Protein AF-A0A2R4AIZ3-F1 (afdb_monomer_lite)

Organism: Escherichia coli (NCBI:txid562)

Foldseek 3Di:
DDLDPAFPPADQDADDPVSVVSVVVNCVVVQWDDFDADNRGTAWIWHDDPNDTHTRDHDDPPPPDD

Secondary structure (DSSP, 8-state):
-----STT-S-SSPPPHHHHHHHHHHHHHTT--EEEEETTEEEEEEEEETTEEEEEEE--GGG---

Radius of gyration: 12.15 Å; chains: 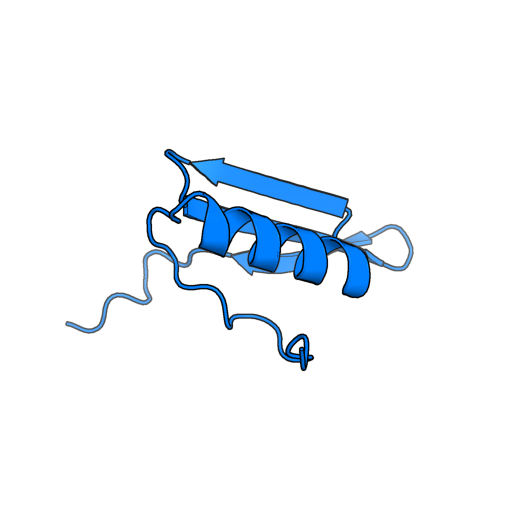1; bounding box: 27×27×37 Å

Structure (mmCIF, N/CA/C/O backbone):
data_AF-A0A2R4AIZ3-F1
#
_entry.id   AF-A0A2R4AIZ3-F1
#
loop_
_atom_site.group_PDB
_atom_site.id
_atom_site.type_symbol
_atom_site.label_atom_id
_atom_site.label_alt_id
_atom_site.label_comp_id
_atom_site.label_asym_id
_atom_site.label_entity_id
_atom_site.label_seq_id
_atom_site.pdbx_PDB_ins_code
_atom_site.Cartn_x
_atom_site.Cartn_y
_atom_site.Cartn_z
_atom_site.occupancy
_atom_site.B_iso_or_equiv
_atom_site.auth_seq_id
_atom_site.auth_comp_id
_atom_site.auth_asym_id
_atom_site.auth_atom_id
_atom_site.pdbx_PDB_model_num
ATOM 1 N N . MET A 1 1 ? -2.341 18.320 -4.546 1.00 47.00 1 MET A N 1
ATOM 2 C CA . MET A 1 1 ? -2.051 17.606 -3.284 1.00 47.00 1 MET A CA 1
ATOM 3 C C . MET A 1 1 ? -0.643 17.051 -3.410 1.00 47.00 1 MET A C 1
ATOM 5 O O . MET A 1 1 ? -0.399 16.352 -4.383 1.00 47.00 1 MET A O 1
ATOM 9 N N . ASN A 1 2 ? 0.288 17.441 -2.535 1.00 56.06 2 ASN A N 1
ATOM 10 C CA . ASN A 1 2 ? 1.651 16.898 -2.543 1.00 56.06 2 ASN A CA 1
ATOM 11 C C . ASN A 1 2 ? 1.589 15.468 -1.995 1.00 56.06 2 ASN A C 1
ATOM 13 O O . ASN A 1 2 ? 1.361 15.284 -0.803 1.00 56.06 2 ASN A O 1
ATOM 17 N N . ILE A 1 3 ? 1.704 14.474 -2.876 1.00 57.38 3 ILE A N 1
ATOM 18 C CA . ILE A 1 3 ? 1.848 13.072 -2.476 1.00 57.38 3 ILE A CA 1
ATOM 19 C C . ILE A 1 3 ? 3.255 12.948 -1.895 1.00 57.38 3 ILE A C 1
ATOM 21 O O . ILE A 1 3 ? 4.204 13.355 -2.567 1.00 57.38 3 ILE A O 1
ATOM 25 N N . PRO A 1 4 ? 3.414 12.462 -0.660 1.00 60.16 4 PRO A N 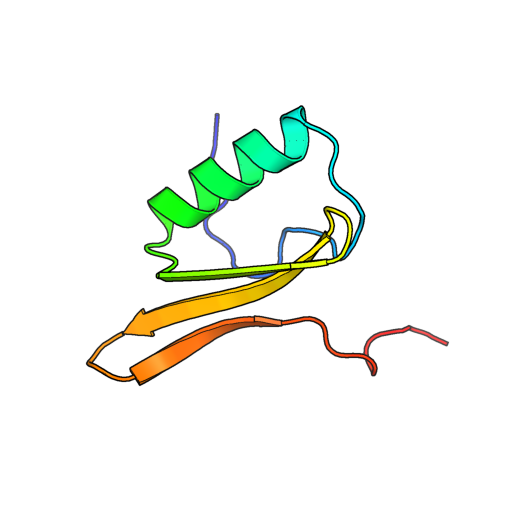1
ATOM 26 C CA . PRO A 1 4 ? 4.728 12.447 -0.058 1.00 60.16 4 PRO A CA 1
ATOM 27 C C . PRO A 1 4 ? 5.634 11.397 -0.721 1.00 60.16 4 PRO A C 1
ATOM 29 O O . PRO A 1 4 ? 5.194 10.298 -1.063 1.00 60.16 4 PRO A O 1
ATOM 32 N N . ASP A 1 5 ? 6.903 11.751 -0.908 1.00 57.56 5 ASP A N 1
ATOM 33 C CA . ASP A 1 5 ? 7.891 10.920 -1.612 1.00 57.56 5 ASP A CA 1
ATOM 34 C C . ASP A 1 5 ? 8.587 9.904 -0.684 1.00 57.56 5 ASP A C 1
ATOM 36 O O . ASP A 1 5 ? 9.207 8.952 -1.146 1.00 57.56 5 ASP A O 1
ATOM 40 N N . GLU A 1 6 ? 8.460 10.069 0.637 1.00 63.66 6 GLU A N 1
ATOM 41 C CA . GLU A 1 6 ? 9.170 9.244 1.619 1.00 63.66 6 GLU A CA 1
ATOM 42 C C . GLU A 1 6 ? 8.387 7.975 2.009 1.00 63.66 6 GLU A C 1
ATOM 44 O O . GLU A 1 6 ? 7.160 7.976 2.149 1.00 63.66 6 GLU A O 1
ATOM 49 N N . PHE A 1 7 ? 9.113 6.871 2.194 1.00 62.00 7 PHE A N 1
ATOM 50 C CA . PHE A 1 7 ? 8.577 5.594 2.668 1.00 62.00 7 PHE A CA 1
ATOM 51 C C . PHE A 1 7 ? 8.424 5.597 4.198 1.00 62.00 7 PHE A C 1
ATOM 53 O O . PHE A 1 7 ? 9.258 6.157 4.899 1.00 62.00 7 PHE A O 1
ATOM 60 N N . GLY A 1 8 ? 7.381 4.951 4.737 1.00 59.88 8 GLY A N 1
ATOM 61 C CA . GLY A 1 8 ? 7.165 4.860 6.192 1.00 59.88 8 GLY A CA 1
ATOM 62 C C . GLY A 1 8 ? 6.286 5.957 6.805 1.00 59.88 8 GLY A C 1
ATOM 63 O O . GLY A 1 8 ? 6.176 6.042 8.024 1.00 59.88 8 GLY A O 1
ATOM 64 N N . LEU A 1 9 ? 5.634 6.781 5.983 1.00 64.69 9 LEU A N 1
ATOM 65 C CA . LEU A 1 9 ? 4.794 7.892 6.451 1.00 64.69 9 LEU A CA 1
ATOM 66 C C . LEU A 1 9 ? 3.394 7.481 6.915 1.00 64.69 9 LEU A C 1
ATOM 68 O O . LEU A 1 9 ? 2.717 8.248 7.597 1.00 64.69 9 LEU A O 1
ATOM 72 N N . PHE A 1 10 ? 2.938 6.293 6.531 1.00 67.88 10 PHE A N 1
ATOM 73 C CA . PHE A 1 10 ? 1.596 5.826 6.849 1.00 67.88 10 PHE A CA 1
ATOM 74 C C . PHE A 1 10 ? 1.592 5.144 8.223 1.00 67.88 10 PHE A C 1
ATOM 76 O O . PHE A 1 10 ? 2.263 4.133 8.388 1.00 67.88 10 PHE A O 1
ATOM 83 N N . PRO A 1 11 ? 0.876 5.649 9.239 1.00 68.00 11 PRO A N 1
ATOM 84 C CA . PRO A 1 11 ? 0.886 5.021 10.557 1.00 68.00 11 PRO A CA 1
ATOM 85 C C . PRO A 1 11 ? 0.273 3.613 10.512 1.00 68.00 11 PRO A C 1
ATOM 87 O O . PRO A 1 11 ? -0.667 3.358 9.762 1.00 68.00 11 PRO A O 1
ATOM 90 N N . PHE A 1 12 ? 0.764 2.702 11.359 1.00 70.25 12 PHE A N 1
ATOM 91 C CA . PHE A 1 12 ? 0.190 1.361 11.542 1.00 70.25 12 PHE A CA 1
ATOM 92 C C . PHE A 1 12 ? -1.094 1.417 12.381 1.00 70.25 12 PHE A C 1
ATOM 94 O O . PHE A 1 12 ? -1.177 0.865 13.477 1.00 70.25 12 PHE A O 1
ATOM 101 N N . GLN A 1 13 ? -2.099 2.118 11.869 1.00 75.62 13 GLN A N 1
ATOM 102 C CA . GLN A 1 13 ? -3.404 2.294 12.493 1.00 75.62 13 GLN A CA 1
ATOM 103 C C . GLN A 1 13 ? -4.517 2.016 11.488 1.00 75.62 13 GLN A C 1
ATOM 105 O O . GLN A 1 13 ? -4.309 2.046 10.278 1.00 75.62 13 GLN A O 1
ATOM 110 N N . ARG A 1 14 ? -5.729 1.769 11.989 1.00 80.06 14 ARG A N 1
ATOM 111 C CA . ARG A 1 14 ? -6.905 1.649 11.125 1.00 80.06 14 ARG A CA 1
ATOM 112 C C . ARG A 1 14 ? -7.149 2.979 10.414 1.00 80.06 14 ARG A C 1
ATOM 114 O O . ARG A 1 14 ? -7.410 3.981 11.073 1.00 80.06 14 ARG A O 1
ATOM 121 N N . 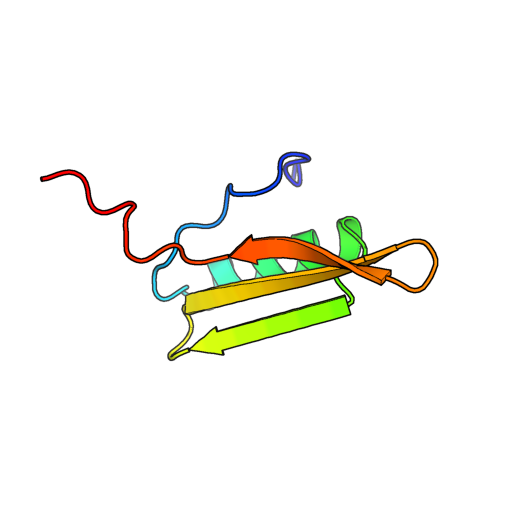PHE A 1 15 ? -7.132 2.948 9.089 1.00 81.25 15 PHE A N 1
ATOM 122 C CA . PHE A 1 15 ? -7.448 4.103 8.262 1.00 81.25 15 PHE A CA 1
ATOM 123 C C . PHE A 1 15 ? -8.953 4.291 8.107 1.00 81.25 15 PHE A C 1
ATOM 125 O O . PHE A 1 15 ? -9.731 3.341 7.981 1.00 81.25 15 PHE A O 1
ATOM 132 N N . THR A 1 16 ? -9.358 5.553 8.092 1.00 86.31 16 THR A N 1
ATOM 133 C CA . THR A 1 16 ? -10.640 6.010 7.571 1.00 86.31 16 THR A CA 1
ATOM 134 C C . THR A 1 16 ? -10.699 5.810 6.053 1.00 86.31 16 THR A C 1
ATOM 136 O O . THR A 1 16 ? -9.691 5.590 5.378 1.00 86.31 16 THR A O 1
ATOM 139 N N . ALA A 1 17 ? -11.900 5.909 5.477 1.00 87.00 17 ALA A N 1
ATOM 140 C CA . ALA A 1 17 ? -12.076 5.775 4.030 1.00 87.00 17 ALA A CA 1
ATOM 141 C C . ALA A 1 17 ? -11.289 6.830 3.233 1.00 87.00 17 ALA A C 1
ATOM 143 O O . ALA A 1 17 ? -10.870 6.562 2.110 1.00 87.00 17 ALA A O 1
ATOM 144 N N . ASP A 1 18 ? -11.102 8.025 3.795 1.00 85.06 18 ASP A N 1
ATOM 145 C CA . ASP A 1 18 ? -10.331 9.086 3.156 1.00 85.06 18 ASP A CA 1
ATOM 146 C C . ASP A 1 18 ? -8.823 8.800 3.211 1.00 85.06 18 ASP A C 1
ATOM 148 O O . ASP A 1 18 ? -8.146 8.866 2.187 1.00 85.06 18 ASP A O 1
ATOM 152 N N . GLU A 1 19 ? -8.310 8.355 4.358 1.00 83.88 19 GLU A N 1
ATOM 153 C CA . GLU A 1 19 ? -6.908 7.941 4.515 1.00 83.88 19 GLU A CA 1
ATOM 154 C C . GLU A 1 19 ? -6.549 6.757 3.606 1.00 83.88 19 GLU A C 1
ATOM 156 O O . GLU A 1 19 ? -5.486 6.761 2.988 1.00 83.88 19 GLU A O 1
ATOM 161 N N . LEU A 1 20 ? -7.457 5.788 3.429 1.00 85.19 20 LEU A N 1
ATOM 162 C CA . LEU A 1 20 ? -7.271 4.694 2.469 1.00 85.19 20 LEU A CA 1
ATOM 163 C C . LEU A 1 20 ? -7.129 5.197 1.028 1.00 85.19 20 LEU A C 1
ATOM 165 O O . LEU A 1 20 ? -6.291 4.689 0.287 1.00 85.19 20 LEU A O 1
ATOM 169 N N . ARG A 1 21 ? -7.913 6.203 0.614 1.00 88.12 21 ARG A N 1
ATOM 170 C CA . ARG A 1 21 ? -7.781 6.784 -0.735 1.00 88.12 21 ARG A CA 1
ATOM 171 C C . ARG A 1 21 ? -6.404 7.408 -0.924 1.00 88.12 21 ARG A C 1
ATOM 173 O O . ARG A 1 21 ? -5.755 7.136 -1.930 1.00 88.12 21 ARG A O 1
ATOM 180 N N . HIS A 1 22 ? -5.948 8.194 0.048 1.00 85.00 22 HIS A N 1
ATOM 181 C CA . HIS A 1 22 ? -4.621 8.809 0.015 1.00 85.00 22 HIS A CA 1
ATOM 182 C C . HIS A 1 22 ? -3.507 7.759 -0.012 1.00 85.00 22 HIS A C 1
ATOM 184 O O . HIS A 1 22 ? -2.574 7.868 -0.807 1.00 85.00 22 HIS A O 1
ATOM 190 N N . PHE A 1 23 ? -3.645 6.710 0.797 1.00 85.25 23 PHE A N 1
ATOM 191 C CA . PHE A 1 23 ? -2.727 5.581 0.833 1.00 85.25 23 PHE A CA 1
ATOM 192 C C . PHE A 1 23 ? -2.625 4.870 -0.522 1.00 85.25 23 PHE A C 1
ATOM 194 O O . PHE A 1 23 ? -1.526 4.695 -1.038 1.00 85.25 23 PHE A O 1
ATOM 201 N N . PHE A 1 24 ? -3.746 4.530 -1.163 1.00 87.12 24 PHE A N 1
ATOM 202 C CA . PHE A 1 24 ? -3.702 3.853 -2.463 1.00 87.12 24 PHE A CA 1
ATOM 203 C C . PHE A 1 24 ? -3.192 4.747 -3.600 1.00 87.12 24 PHE A C 1
ATOM 205 O O . PHE A 1 24 ? -2.503 4.256 -4.495 1.00 87.12 24 PHE A O 1
ATOM 212 N N . VAL A 1 25 ? -3.469 6.055 -3.558 1.00 88.94 25 VAL A N 1
ATOM 213 C CA . VAL A 1 25 ? -2.869 7.024 -4.492 1.00 88.94 25 VAL A CA 1
ATOM 214 C C . VAL A 1 25 ? -1.348 7.045 -4.336 1.00 88.94 25 VAL A C 1
ATOM 216 O O . VAL A 1 25 ? -0.622 7.034 -5.331 1.00 88.94 25 VAL A O 1
ATOM 219 N N . TRP A 1 26 ? -0.858 7.010 -3.098 1.00 86.19 26 TRP A N 1
ATOM 220 C CA . TRP A 1 26 ? 0.566 6.900 -2.815 1.00 86.19 26 TRP A CA 1
ATOM 221 C C . TRP A 1 26 ? 1.150 5.560 -3.291 1.00 86.19 26 TRP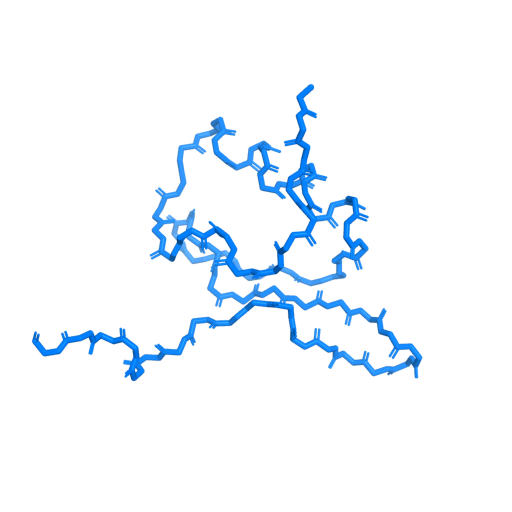 A C 1
ATOM 223 O O . TRP A 1 26 ? 2.165 5.557 -3.984 1.00 86.19 26 TRP A O 1
ATOM 233 N N . CYS A 1 27 ? 0.481 4.428 -3.040 1.00 87.31 27 CYS A N 1
ATOM 234 C CA . CYS A 1 27 ? 0.915 3.114 -3.532 1.00 87.31 27 CYS A CA 1
ATOM 235 C C . CYS A 1 27 ? 1.093 3.095 -5.057 1.00 87.31 27 CYS A C 1
ATOM 237 O O . CYS A 1 27 ? 2.088 2.567 -5.559 1.00 87.31 27 CYS A O 1
ATOM 239 N N . ALA A 1 28 ? 0.153 3.703 -5.787 1.00 87.69 28 ALA A N 1
ATOM 240 C CA . ALA A 1 28 ? 0.214 3.810 -7.240 1.00 87.69 28 ALA A CA 1
ATOM 241 C C . ALA A 1 28 ? 1.407 4.660 -7.707 1.00 87.69 28 ALA A C 1
ATOM 243 O O . ALA A 1 28 ? 2.122 4.257 -8.626 1.00 87.69 28 ALA A O 1
ATOM 244 N N . ALA A 1 29 ? 1.666 5.797 -7.052 1.00 85.62 29 ALA A N 1
ATOM 245 C CA . ALA A 1 29 ? 2.817 6.648 -7.357 1.00 85.62 29 ALA A CA 1
ATOM 246 C C . ALA A 1 29 ? 4.157 5.925 -7.112 1.00 85.62 29 ALA A C 1
ATOM 248 O O . ALA A 1 29 ? 5.099 6.069 -7.891 1.00 85.62 29 ALA A O 1
ATOM 249 N N . HIS A 1 30 ? 4.216 5.085 -6.076 1.00 83.00 30 HIS A N 1
ATOM 250 C CA . HIS A 1 30 ? 5.429 4.393 -5.626 1.00 83.00 30 HIS A CA 1
ATOM 251 C C . HIS A 1 30 ? 5.652 3.004 -6.236 1.00 83.00 30 HIS A C 1
ATOM 253 O O . HIS A 1 30 ? 6.600 2.307 -5.860 1.00 83.00 30 HIS A O 1
ATOM 259 N N . LYS A 1 31 ? 4.818 2.604 -7.208 1.00 86.62 31 LYS A N 1
ATOM 260 C CA . LYS A 1 31 ? 4.865 1.285 -7.871 1.00 86.62 31 LYS A CA 1
ATOM 261 C C . LYS A 1 31 ? 4.823 0.124 -6.870 1.00 86.62 31 LYS A C 1
ATOM 263 O O . LYS A 1 31 ? 5.504 -0.887 -7.046 1.00 86.62 31 LYS A O 1
ATOM 268 N N . VAL A 1 32 ? 4.042 0.288 -5.806 1.00 89.12 32 VAL A N 1
ATOM 269 C CA . VAL A 1 32 ? 3.774 -0.777 -4.840 1.00 89.12 32 VAL A CA 1
ATOM 270 C C . VAL A 1 32 ? 3.080 -1.924 -5.568 1.00 89.12 32 VAL A C 1
ATOM 272 O O . VAL A 1 32 ? 2.113 -1.711 -6.297 1.00 89.12 32 VAL A O 1
ATOM 275 N N . SER A 1 33 ? 3.597 -3.135 -5.388 1.00 89.44 33 SER A N 1
ATOM 276 C CA . SER A 1 33 ? 3.073 -4.343 -6.030 1.00 89.44 33 SER A CA 1
ATOM 277 C C . SER A 1 33 ? 2.227 -5.186 -5.087 1.00 89.44 33 SER A C 1
ATOM 279 O O . SER A 1 33 ? 1.380 -5.936 -5.554 1.00 89.44 33 SER A O 1
ATOM 281 N N . ASP A 1 34 ? 2.474 -5.086 -3.781 1.00 89.75 34 ASP A N 1
ATOM 282 C CA . ASP A 1 34 ? 1.817 -5.894 -2.762 1.00 89.75 34 ASP A CA 1
ATOM 283 C C . ASP A 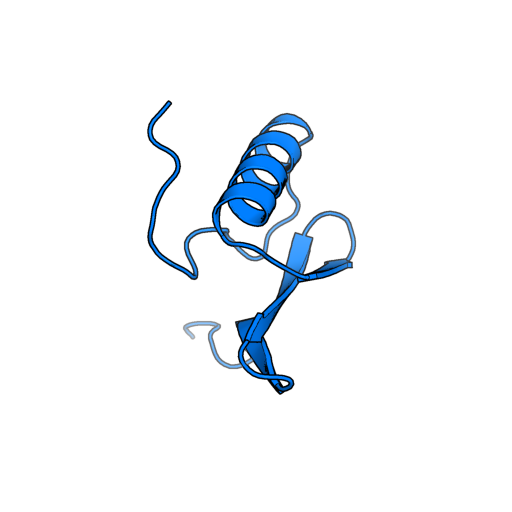1 34 ? 1.499 -5.050 -1.523 1.00 89.75 34 ASP A C 1
ATOM 285 O O . ASP A 1 34 ? 2.331 -4.260 -1.062 1.00 89.75 34 ASP A O 1
ATOM 289 N N . VAL A 1 35 ? 0.279 -5.206 -1.011 1.00 88.50 35 VAL A N 1
ATOM 290 C CA . VAL A 1 35 ? -0.230 -4.512 0.175 1.00 88.50 35 VAL A CA 1
ATOM 291 C C . VAL A 1 35 ? -1.006 -5.507 1.026 1.00 88.50 35 VAL A C 1
ATOM 293 O O . VAL A 1 35 ? -2.015 -6.051 0.581 1.00 88.50 35 VAL A O 1
ATOM 296 N N . ASP A 1 36 ? -0.593 -5.650 2.281 1.00 88.81 36 ASP A N 1
ATOM 297 C CA . ASP A 1 36 ? -1.319 -6.388 3.307 1.00 88.81 36 ASP A CA 1
ATOM 298 C C . ASP A 1 36 ? -2.046 -5.419 4.250 1.00 88.81 36 ASP A C 1
ATOM 300 O O . ASP A 1 36 ? -1.423 -4.598 4.936 1.00 88.81 36 ASP A O 1
ATOM 304 N N . LEU A 1 37 ? -3.379 -5.516 4.279 1.00 86.94 37 LEU A N 1
ATOM 305 C CA . LEU A 1 37 ? -4.242 -4.732 5.160 1.00 86.94 37 LEU A CA 1
ATOM 306 C C . LEU A 1 37 ? -4.884 -5.639 6.211 1.00 86.94 37 LEU A C 1
ATOM 308 O O . LEU A 1 37 ? -5.726 -6.475 5.889 1.00 86.94 37 LEU A O 1
ATOM 312 N N . THR A 1 38 ? -4.598 -5.393 7.488 1.00 85.62 38 THR A N 1
ATOM 313 C CA . THR A 1 38 ? -5.280 -6.069 8.598 1.00 85.62 38 THR A CA 1
ATOM 314 C C . THR A 1 38 ? -6.239 -5.100 9.276 1.00 85.62 38 THR A C 1
ATOM 316 O O . THR A 1 38 ? -5.834 -4.093 9.854 1.00 85.62 38 THR A O 1
ATOM 319 N N . GLY A 1 39 ? -7.545 -5.372 9.188 1.00 82.81 39 GLY A N 1
ATOM 320 C CA . GLY A 1 39 ? -8.572 -4.559 9.848 1.00 82.81 39 GLY A CA 1
ATOM 321 C C . GLY A 1 39 ? -8.610 -3.090 9.404 1.00 82.81 39 GLY A C 1
ATOM 322 O O . GLY A 1 39 ? -9.099 -2.256 10.166 1.00 82.81 39 GLY A O 1
ATOM 323 N N . GLY A 1 40 ? -8.103 -2.780 8.205 1.00 81.12 40 GLY A N 1
ATOM 324 C CA . GLY A 1 40 ? -7.971 -1.420 7.669 1.00 81.12 40 GLY A CA 1
ATOM 325 C C . GLY A 1 40 ? -6.643 -0.725 7.993 1.00 81.12 40 GLY A C 1
ATOM 326 O O . GLY A 1 40 ? -6.511 0.454 7.687 1.00 81.12 40 GLY A O 1
ATOM 327 N N . SER A 1 41 ? -5.687 -1.421 8.616 1.00 83.38 41 SER A N 1
ATOM 328 C CA . SER A 1 41 ? -4.326 -0.934 8.876 1.00 83.38 41 SER A CA 1
ATOM 329 C C . SER A 1 41 ? -3.330 -1.562 7.893 1.00 83.38 41 SER A C 1
ATOM 331 O O . SER A 1 41 ? -3.374 -2.786 7.728 1.00 83.38 41 SER A O 1
ATOM 333 N N . PRO A 1 42 ? -2.444 -0.785 7.242 1.00 82.81 42 PRO A N 1
ATOM 334 C CA . PRO A 1 42 ? -1.426 -1.322 6.343 1.00 82.81 42 PRO A CA 1
ATOM 335 C C . PRO A 1 42 ? -0.263 -1.930 7.125 1.00 82.81 42 PRO A C 1
ATOM 337 O O . PRO A 1 42 ? 0.606 -1.222 7.619 1.00 82.81 42 PRO A O 1
ATOM 340 N N . VAL A 1 43 ? -0.239 -3.258 7.238 1.00 84.19 43 VAL A N 1
ATOM 341 C CA . VAL A 1 43 ? 0.754 -3.997 8.039 1.00 84.19 43 VAL A CA 1
ATOM 342 C C . VAL A 1 43 ? 2.025 -4.269 7.239 1.00 84.19 43 VAL A C 1
ATOM 344 O O . VAL A 1 43 ? 3.127 -4.258 7.792 1.00 84.19 43 VAL A O 1
ATOM 347 N N . SER A 1 44 ? 1.895 -4.489 5.932 1.00 86.06 44 SER A N 1
ATOM 348 C CA . SER A 1 44 ? 3.024 -4.717 5.034 1.00 86.06 44 SER A CA 1
ATOM 349 C C . SER A 1 44 ? 2.753 -4.101 3.668 1.00 86.06 44 SER A C 1
ATOM 351 O O . SER A 1 44 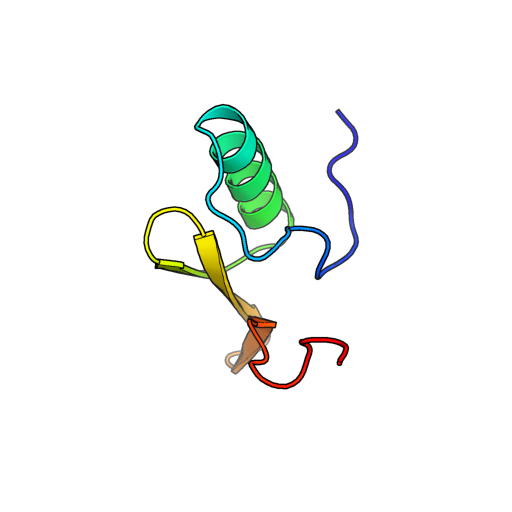? 1.653 -4.193 3.135 1.00 86.06 44 SER A O 1
ATOM 353 N N . VAL A 1 45 ? 3.772 -3.477 3.095 1.00 87.56 45 VAL A N 1
ATOM 354 C CA . VAL A 1 45 ? 3.754 -2.853 1.776 1.00 87.56 45 VAL A CA 1
ATOM 355 C C . VAL A 1 45 ? 5.066 -3.210 1.101 1.00 87.56 45 VAL A C 1
ATOM 357 O O . VAL A 1 45 ? 6.137 -2.974 1.667 1.00 87.56 45 VAL A O 1
ATOM 360 N N . SER A 1 46 ? 4.998 -3.778 -0.098 1.00 89.06 46 SER A N 1
ATOM 361 C CA . SER A 1 46 ? 6.178 -4.184 -0.862 1.00 89.06 46 SER A CA 1
ATOM 362 C C . SER A 1 46 ? 6.050 -3.805 -2.333 1.00 89.06 46 SER A C 1
ATOM 364 O O . SER A 1 46 ? 4.953 -3.695 -2.881 1.00 89.06 46 SER A O 1
ATOM 366 N N . ARG A 1 47 ? 7.190 -3.615 -2.996 1.00 89.25 47 ARG A N 1
ATOM 367 C CA . ARG A 1 47 ? 7.265 -3.374 -4.440 1.00 89.25 47 ARG A CA 1
ATOM 368 C C . ARG A 1 47 ? 8.184 -4.376 -5.109 1.00 89.25 47 ARG A C 1
ATOM 370 O O . ARG A 1 47 ? 9.176 -4.795 -4.522 1.00 89.25 47 ARG A O 1
ATOM 377 N N . LEU A 1 48 ? 7.896 -4.705 -6.359 1.00 87.56 48 LEU A N 1
ATOM 378 C CA . LEU A 1 48 ? 8.806 -5.474 -7.191 1.00 87.56 48 LEU A CA 1
ATOM 379 C C . LEU A 1 48 ? 9.854 -4.525 -7.789 1.00 87.56 48 LEU A C 1
ATOM 381 O O . LEU A 1 48 ? 9.511 -3.546 -8.455 1.00 87.56 48 LEU A O 1
ATOM 385 N N . ALA A 1 49 ? 11.129 -4.805 -7.544 1.00 82.56 49 ALA A N 1
ATOM 386 C CA . ALA A 1 49 ? 12.260 -4.108 -8.144 1.00 82.56 49 ALA A CA 1
ATOM 387 C C . ALA A 1 49 ? 13.286 -5.146 -8.607 1.00 82.56 49 ALA A C 1
ATOM 389 O O . ALA A 1 49 ? 13.707 -5.993 -7.823 1.00 82.56 49 ALA A O 1
ATOM 390 N N . ASP A 1 50 ? 13.633 -5.113 -9.894 1.00 85.19 50 ASP A N 1
ATOM 391 C CA . ASP A 1 50 ? 14.642 -5.994 -10.502 1.00 85.19 50 ASP A CA 1
ATOM 392 C C . ASP A 1 50 ? 14.405 -7.497 -10.250 1.00 85.19 50 ASP A C 1
ATOM 394 O O . ASP A 1 50 ? 15.330 -8.274 -10.035 1.00 85.19 50 ASP A O 1
ATOM 398 N N . GLY A 1 51 ? 13.132 -7.914 -10.260 1.00 85.94 51 GLY A N 1
ATOM 399 C CA . GLY A 1 51 ? 12.729 -9.304 -10.009 1.00 85.94 51 GLY A CA 1
ATOM 400 C C . GLY A 1 51 ? 12.710 -9.710 -8.531 1.00 85.94 51 GLY A C 1
ATOM 401 O O . GLY A 1 51 ? 12.320 -10.833 -8.220 1.00 85.94 51 GLY A O 1
ATOM 402 N N . CYS A 1 52 ? 13.059 -8.801 -7.620 1.00 83.31 52 CYS A N 1
ATOM 403 C CA . CYS A 1 52 ? 13.039 -9.011 -6.177 1.00 83.31 52 CYS A CA 1
ATOM 404 C C . CYS A 1 52 ? 11.906 -8.218 -5.516 1.00 83.31 52 CYS A C 1
ATOM 406 O O . CYS A 1 52 ? 11.651 -7.059 -5.847 1.00 83.31 52 CYS A O 1
ATOM 408 N N . VAL A 1 53 ? 11.224 -8.835 -4.549 1.00 83.31 53 VAL A N 1
ATOM 409 C CA . VAL A 1 53 ? 10.244 -8.140 -3.705 1.00 83.31 53 VAL A CA 1
ATOM 410 C C . VAL A 1 53 ? 11.002 -7.354 -2.640 1.00 83.31 53 VAL A C 1
ATOM 412 O O . VAL A 1 53 ? 11.690 -7.934 -1.801 1.00 83.31 53 VAL A O 1
ATOM 415 N N . VAL A 1 54 ? 10.882 -6.031 -2.684 1.00 83.81 54 VAL A N 1
ATOM 416 C CA . VAL A 1 54 ? 11.537 -5.103 -1.762 1.00 83.81 54 VAL A CA 1
ATOM 417 C C . VAL A 1 54 ? 10.499 -4.568 -0.774 1.00 83.81 54 VAL A C 1
ATOM 419 O O . VAL A 1 54 ? 9.474 -4.030 -1.213 1.00 83.81 54 VAL A O 1
ATOM 422 N N . PRO A 1 55 ? 10.735 -4.693 0.546 1.00 80.25 55 PRO A N 1
ATOM 423 C CA . PRO A 1 55 ? 9.843 -4.120 1.539 1.00 80.25 55 PRO A CA 1
ATOM 424 C C . PRO A 1 55 ? 9.906 -2.595 1.455 1.00 80.25 55 PRO A C 1
ATOM 426 O O . PRO A 1 55 ? 10.976 -1.995 1.514 1.00 80.25 55 PRO A O 1
ATOM 429 N N . VAL A 1 56 ? 8.738 -1.984 1.319 1.00 80.56 56 VAL A N 1
ATOM 430 C CA . VAL A 1 56 ? 8.555 -0.532 1.292 1.00 80.56 56 VAL A CA 1
ATOM 431 C C . VAL A 1 56 ? 8.216 -0.025 2.688 1.00 80.56 56 VAL A C 1
ATOM 433 O O . VAL A 1 56 ? 8.764 0.965 3.158 1.00 80.56 56 VAL A O 1
ATOM 436 N N . GLN A 1 57 ? 7.319 -0.732 3.367 1.00 76.44 57 GLN A N 1
ATOM 437 C CA . GLN A 1 57 ? 6.933 -0.430 4.731 1.00 76.44 57 GLN A CA 1
ATOM 438 C C . GLN A 1 57 ? 6.449 -1.712 5.397 1.00 76.44 57 GLN A C 1
ATOM 440 O O . GLN A 1 57 ? 5.632 -2.433 4.834 1.00 76.44 57 GLN A O 1
ATOM 445 N N . ARG A 1 58 ? 6.946 -2.019 6.594 1.00 73.00 58 ARG A N 1
ATOM 446 C CA . ARG A 1 58 ? 6.553 -3.231 7.314 1.00 73.00 58 ARG A CA 1
ATOM 447 C C . ARG A 1 58 ? 6.399 -2.936 8.789 1.00 73.00 58 ARG A C 1
ATOM 449 O O . ARG A 1 58 ? 7.275 -2.305 9.378 1.00 73.00 58 ARG A O 1
ATOM 456 N N . TYR A 1 59 ? 5.307 -3.409 9.373 1.00 65.06 59 TYR A N 1
ATOM 457 C CA . TYR A 1 59 ? 5.101 -3.350 10.809 1.00 65.06 59 TYR A CA 1
ATOM 458 C C . TYR A 1 59 ? 6.212 -4.145 11.495 1.00 65.06 59 TYR A C 1
ATOM 460 O O . TYR A 1 59 ? 6.339 -5.354 11.286 1.00 65.06 59 TYR A O 1
ATOM 468 N N . GLN A 1 60 ? 7.042 -3.462 12.284 1.00 59.72 60 GLN A N 1
ATOM 469 C CA . GLN A 1 60 ? 8.017 -4.102 13.158 1.00 59.72 60 GLN A CA 1
ATOM 470 C C . GLN A 1 60 ? 7.441 -4.121 14.581 1.00 59.72 60 GLN A C 1
ATOM 472 O O . GLN A 1 60 ? 7.265 -3.061 15.180 1.00 59.72 60 GLN A O 1
ATOM 477 N N . PRO A 1 61 ? 7.157 -5.301 15.160 1.00 53.75 61 PRO A N 1
ATOM 478 C CA . PRO A 1 61 ? 6.575 -5.400 16.501 1.00 53.75 61 PRO A CA 1
ATOM 479 C C . PRO A 1 61 ? 7.508 -4.888 17.616 1.00 53.75 61 PRO A C 1
ATOM 481 O O . PRO A 1 61 ? 7.071 -4.712 18.747 1.00 53.75 61 PRO A O 1
ATOM 484 N N . HIS A 1 62 ? 8.784 -4.627 17.316 1.00 51.50 62 HIS A N 1
ATOM 485 C CA . HIS A 1 62 ? 9.789 -4.136 18.269 1.00 51.50 62 HIS A CA 1
ATOM 486 C C . HIS A 1 62 ? 9.872 -2.601 18.342 1.00 51.50 62 HIS A C 1
ATOM 488 O O . HIS A 1 62 ? 10.717 -2.074 19.058 1.00 51.50 62 HIS A O 1
ATOM 494 N N . SER A 1 63 ? 9.033 -1.881 17.592 1.00 45.91 63 SER A N 1
ATOM 495 C CA . SER A 1 63 ? 9.033 -0.412 17.535 1.00 45.91 63 SER A CA 1
ATOM 496 C C . SER A 1 63 ? 8.036 0.240 18.492 1.00 45.91 63 SER A C 1
ATOM 498 O O . SER A 1 63 ? 7.802 1.440 18.382 1.00 45.91 63 SER A O 1
ATOM 500 N N . CYS A 1 64 ? 7.434 -0.517 19.415 1.00 36.72 64 CYS A N 1
ATOM 501 C CA . CYS A 1 64 ? 6.762 0.085 20.561 1.00 36.72 64 CYS A CA 1
ATOM 502 C C . CYS A 1 64 ? 7.840 0.767 21.418 1.00 36.72 64 CYS A C 1
ATOM 504 O O . CYS A 1 64 ? 8.686 0.051 21.964 1.00 36.72 64 CYS A O 1
ATOM 506 N N . PRO A 1 65 ? 7.871 2.108 21.540 1.00 42.97 65 PRO A N 1
ATOM 507 C CA . PRO A 1 65 ? 8.638 2.703 22.621 1.00 42.97 65 PRO A CA 1
ATOM 508 C C . PRO A 1 65 ? 8.084 2.164 23.956 1.00 42.97 65 PRO A C 1
ATOM 510 O O . PRO A 1 65 ? 6.875 1.912 24.036 1.00 42.97 65 PRO A O 1
ATOM 513 N N . PRO A 1 66 ? 8.947 1.916 24.958 1.00 48.41 66 PRO A N 1
ATOM 514 C CA . PRO A 1 66 ? 8.505 1.541 26.300 1.00 48.41 66 PRO A CA 1
ATOM 515 C C . PRO A 1 66 ? 7.594 2.601 26.929 1.00 48.41 66 PRO A C 1
ATOM 517 O O . PRO A 1 66 ? 7.725 3.796 26.568 1.00 48.41 66 PRO A O 1
#

Sequence (66 aa):
MNIPDEFGLFPFQRFTADELRHFFVWCAAHKVSDVDLTGGSPVSVSRLADGCVVPVQRYQPHSCPP

pLDDT: mean 76.37, std 14.06, range [36.72, 89.75]